Protein AF-A0A520G456-F1 (afdb_monomer)

Mean predicted aligned error: 16.12 Å

Solvent-accessible surface area (backbone atoms only — not comparable to full-atom values): 8314 Å² total; per-residue (Å²): 134,86,80,77,78,79,82,76,90,72,64,81,44,65,63,43,65,49,84,89,69,51,74,66,25,66,69,42,62,85,60,95,76,86,82,72,68,91,80,69,72,67,49,54,60,55,40,39,72,79,58,34,70,89,55,86,68,42,53,72,89,83,52,80,92,84,85,84,86,70,86,77,78,78,80,75,77,79,77,76,71,78,68,94,80,84,83,86,79,97,68,86,87,77,82,84,80,75,82,82,73,80,78,69,80,79,84,76,84,86,76,135

Structure (mmCIF, N/CA/C/O backbone):
data_AF-A0A520G456-F1
#
_entry.id   AF-A0A520G456-F1
#
loop_
_atom_site.group_PDB
_atom_site.id
_atom_site.type_symbol
_atom_site.label_atom_id
_atom_site.label_alt_id
_atom_site.label_comp_id
_atom_site.label_asym_id
_atom_site.label_entity_id
_atom_site.label_seq_id
_atom_site.pdbx_PDB_ins_code
_atom_site.Cartn_x
_atom_site.Cartn_y
_atom_site.Cartn_z
_atom_site.occupancy
_atom_site.B_iso_or_equiv
_atom_site.auth_seq_id
_atom_site.auth_comp_id
_atom_site.auth_asym_id
_atom_site.auth_atom_id
_atom_site.pdbx_PDB_model_num
ATOM 1 N N . MET A 1 1 ? 32.366 30.756 22.149 1.00 41.12 1 MET A N 1
ATOM 2 C CA . MET A 1 1 ? 31.564 29.523 22.291 1.00 41.12 1 MET A CA 1
ATOM 3 C C . MET A 1 1 ? 30.916 29.224 20.949 1.00 41.12 1 MET A C 1
ATOM 5 O O . MET A 1 1 ? 29.881 29.793 20.636 1.00 41.12 1 MET A O 1
ATOM 9 N N . CYS A 1 2 ? 31.571 28.430 20.103 1.00 38.44 2 CYS A N 1
ATOM 10 C CA . CYS A 1 2 ? 31.024 28.064 18.798 1.00 38.44 2 CYS A CA 1
ATOM 11 C C . CYS A 1 2 ? 30.017 26.926 19.000 1.00 38.44 2 CYS A C 1
ATOM 13 O O . CYS A 1 2 ? 30.410 25.783 19.222 1.00 38.44 2 CYS A O 1
ATOM 15 N N . GLY A 1 3 ? 28.725 27.258 18.991 1.00 49.97 3 GLY A N 1
ATOM 16 C CA . GLY A 1 3 ? 27.637 26.285 19.011 1.00 49.97 3 GLY A CA 1
ATOM 17 C C . GLY A 1 3 ? 27.621 25.499 17.704 1.00 49.97 3 GLY A C 1
ATOM 18 O O . GLY A 1 3 ? 27.263 26.033 16.657 1.00 49.97 3 GLY A O 1
ATOM 19 N N . GLY A 1 4 ? 28.054 24.240 17.754 1.00 48.59 4 GLY A N 1
ATOM 20 C CA . GLY A 1 4 ? 28.022 23.335 16.612 1.00 48.59 4 GLY A CA 1
ATOM 21 C C . GLY A 1 4 ? 26.582 23.048 16.197 1.00 48.59 4 GLY A C 1
ATOM 22 O O . GLY A 1 4 ? 25.837 22.396 16.928 1.00 48.59 4 GLY A O 1
ATOM 23 N N . ALA A 1 5 ? 26.184 23.518 15.016 1.00 60.81 5 ALA A N 1
ATOM 24 C CA . ALA A 1 5 ? 24.920 23.131 14.410 1.00 60.81 5 ALA A CA 1
ATOM 25 C C . ALA A 1 5 ? 24.943 21.619 14.139 1.00 60.81 5 ALA A C 1
ATOM 27 O O . ALA A 1 5 ? 25.702 21.127 13.301 1.00 60.81 5 ALA A O 1
ATOM 28 N N . ARG A 1 6 ? 24.119 20.862 14.869 1.00 62.25 6 ARG A N 1
ATOM 29 C CA . ARG A 1 6 ? 23.933 19.427 14.638 1.00 62.25 6 ARG A CA 1
ATOM 30 C C . ARG A 1 6 ? 23.302 19.240 13.257 1.00 62.25 6 ARG A C 1
ATOM 32 O O . ARG A 1 6 ? 22.105 19.462 13.092 1.00 62.25 6 ARG A O 1
ATOM 39 N N . VAL A 1 7 ? 24.093 18.829 12.267 1.00 69.62 7 VAL A N 1
ATOM 40 C CA . VAL A 1 7 ? 23.592 18.476 10.931 1.00 69.62 7 VAL A CA 1
ATOM 41 C C . VAL A 1 7 ? 22.765 17.195 11.053 1.00 69.62 7 VAL A C 1
ATOM 43 O O . VAL A 1 7 ? 23.301 16.089 11.089 1.00 69.62 7 VAL A O 1
ATOM 46 N N . ILE A 1 8 ? 21.445 17.340 11.166 1.00 70.75 8 ILE A N 1
ATOM 47 C CA . ILE A 1 8 ? 20.513 16.210 11.214 1.00 70.75 8 ILE A CA 1
ATOM 48 C C . ILE A 1 8 ? 20.325 15.692 9.785 1.00 70.75 8 ILE A C 1
ATOM 50 O O . ILE A 1 8 ? 19.716 16.367 8.960 1.00 70.75 8 ILE A O 1
ATOM 54 N N . ARG A 1 9 ? 20.854 14.498 9.491 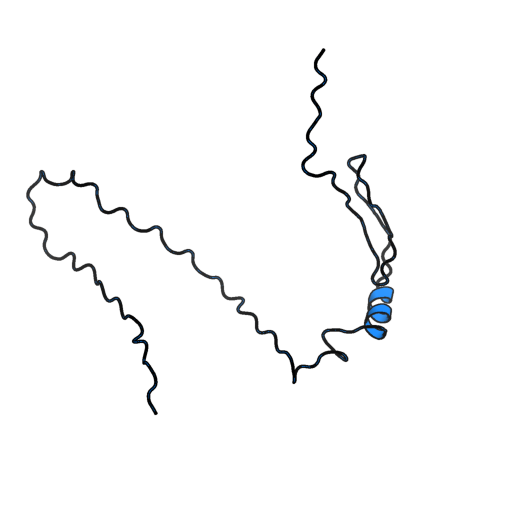1.00 70.88 9 ARG A N 1
ATOM 55 C CA . ARG A 1 9 ? 20.761 13.869 8.160 1.00 70.88 9 ARG A CA 1
ATOM 56 C C . ARG A 1 9 ? 19.372 13.270 7.884 1.00 70.88 9 ARG A C 1
ATOM 58 O O . ARG A 1 9 ? 18.940 13.239 6.738 1.00 70.88 9 ARG A O 1
ATOM 65 N N . SER A 1 10 ? 18.660 12.822 8.920 1.00 82.81 10 SER A N 1
ATOM 66 C CA . SER A 1 10 ? 17.298 12.274 8.822 1.00 82.81 10 SER A CA 1
ATOM 67 C C . SER A 1 10 ? 16.550 12.520 10.135 1.00 82.81 10 SER A C 1
ATOM 69 O O . SER A 1 10 ? 17.062 12.178 11.197 1.00 82.81 10 SER A O 1
ATOM 71 N N . ARG A 1 11 ? 15.365 13.144 10.074 1.00 83.81 11 ARG A N 1
ATOM 72 C CA . ARG A 1 11 ? 14.559 13.521 11.257 1.00 83.81 11 ARG A CA 1
ATOM 73 C C . ARG A 1 11 ? 13.573 12.436 11.720 1.00 83.81 11 ARG A C 1
ATOM 75 O O . ARG A 1 11 ? 12.857 12.657 12.686 1.00 83.81 11 ARG A O 1
ATOM 82 N N . GLY A 1 12 ? 13.516 11.289 11.044 1.00 89.31 12 GLY A N 1
ATOM 83 C CA . GLY A 1 12 ? 12.456 10.302 11.268 1.00 89.31 12 GLY A CA 1
ATOM 84 C C . GLY A 1 12 ? 11.151 10.729 10.591 1.00 89.31 12 GLY A C 1
ATOM 85 O O . GLY A 1 12 ? 11.199 11.223 9.465 1.00 89.31 12 GLY A O 1
ATOM 86 N N . GLY A 1 13 ? 10.013 10.541 11.267 1.00 90.44 13 GLY A N 1
ATOM 87 C CA . GLY A 1 13 ? 8.680 10.823 10.715 1.00 90.44 13 GLY A CA 1
ATOM 88 C C . GLY A 1 13 ? 7.803 9.594 10.487 1.00 90.44 13 GLY A C 1
ATOM 89 O O . GLY A 1 13 ? 6.990 9.596 9.567 1.00 90.44 13 GLY A O 1
ATOM 90 N N . SER A 1 14 ? 7.966 8.534 11.284 1.00 92.19 14 SER A N 1
ATOM 91 C CA . SER A 1 14 ? 7.117 7.343 11.178 1.00 92.19 14 SER A CA 1
ATOM 92 C C . SER A 1 14 ? 5.643 7.706 11.391 1.00 92.19 14 SER A C 1
ATOM 94 O O . SER A 1 14 ? 5.306 8.427 12.336 1.00 92.19 14 SER A O 1
ATOM 96 N N . CYS A 1 15 ? 4.776 7.195 10.520 1.00 94.62 15 CYS A N 1
ATOM 97 C CA . CYS A 1 15 ? 3.330 7.364 10.593 1.00 94.62 15 CYS A CA 1
ATOM 98 C C . CYS A 1 15 ? 2.601 6.106 10.102 1.00 94.62 15 CYS A C 1
ATOM 100 O O . CYS A 1 15 ? 3.190 5.247 9.445 1.00 94.62 15 CYS A O 1
ATOM 102 N N . ILE A 1 16 ? 1.324 6.002 10.456 1.00 95.88 16 ILE A N 1
ATOM 103 C CA . ILE A 1 16 ? 0.384 4.975 10.015 1.00 95.88 16 ILE A CA 1
ATOM 104 C C . ILE A 1 16 ? -0.743 5.710 9.298 1.00 95.88 16 ILE A C 1
ATOM 106 O O . ILE A 1 16 ? -1.324 6.636 9.864 1.00 95.88 16 ILE A O 1
ATOM 110 N N . ILE A 1 17 ? -1.024 5.303 8.064 1.00 96.00 17 ILE A N 1
ATOM 111 C CA . ILE A 1 17 ? -2.027 5.916 7.194 1.00 96.00 17 ILE A CA 1
ATOM 112 C C . ILE A 1 17 ? -2.999 4.822 6.762 1.00 96.00 17 ILE A C 1
ATOM 114 O O . ILE A 1 17 ? -2.582 3.687 6.504 1.00 96.00 17 ILE A O 1
ATOM 118 N N . ASP A 1 18 ? -4.283 5.147 6.725 1.00 94.88 18 ASP A N 1
ATOM 119 C CA . ASP A 1 18 ? -5.322 4.234 6.276 1.00 94.88 18 ASP A CA 1
ATOM 120 C C . ASP A 1 18 ? -5.387 4.133 4.728 1.00 94.88 18 ASP A C 1
ATOM 122 O O . ASP A 1 18 ? -4.717 4.883 4.012 1.00 94.88 18 ASP A O 1
ATOM 126 N N . PRO A 1 19 ? -6.178 3.201 4.166 1.00 94.88 19 PRO A N 1
ATOM 127 C CA . PRO A 1 19 ? -6.332 3.065 2.714 1.00 94.88 19 PRO A CA 1
ATOM 128 C C . PRO A 1 19 ? -6.995 4.258 2.004 1.00 94.88 19 PRO A C 1
ATOM 130 O O . PRO A 1 19 ? -6.942 4.324 0.776 1.00 94.88 19 PRO A O 1
ATOM 133 N N . PHE A 1 20 ? -7.643 5.162 2.741 1.00 94.00 20 PHE A N 1
ATOM 134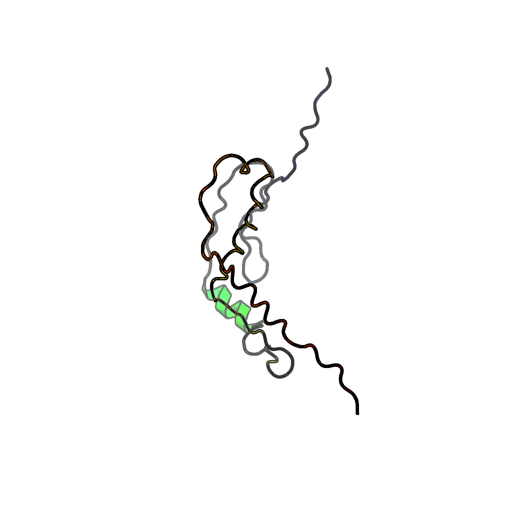 C CA . PHE A 1 20 ? -8.277 6.372 2.217 1.00 94.00 20 PHE A CA 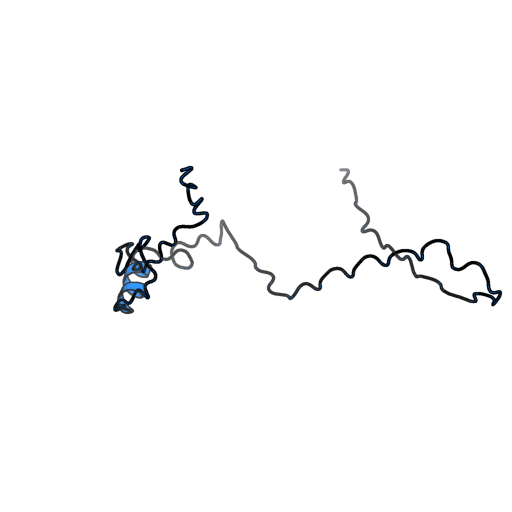1
ATOM 135 C C . PHE A 1 20 ? -7.355 7.601 2.289 1.00 94.00 20 PHE A C 1
ATOM 137 O O . PHE A 1 20 ? -7.657 8.623 1.678 1.00 94.00 20 PHE A O 1
ATOM 144 N N . GLY A 1 21 ? -6.204 7.485 2.958 1.00 92.44 21 GLY A N 1
ATOM 145 C CA . GLY A 1 21 ? -5.209 8.544 3.106 1.00 92.44 21 GLY A CA 1
ATOM 146 C C . GLY A 1 21 ? -5.249 9.273 4.453 1.00 92.44 21 GLY A C 1
ATOM 147 O O . GLY A 1 21 ? -4.474 10.210 4.642 1.00 92.44 21 GLY A O 1
ATOM 148 N N . GLU A 1 22 ? -6.091 8.850 5.395 1.00 94.19 22 GLU A N 1
ATOM 149 C CA . GLU A 1 22 ? -6.188 9.445 6.729 1.00 94.19 22 GLU A CA 1
ATOM 150 C C . GLU A 1 22 ? -5.038 8.993 7.633 1.00 94.19 22 GLU A C 1
ATOM 152 O O . GLU A 1 22 ? -4.647 7.823 7.660 1.00 94.19 22 GLU A O 1
ATOM 157 N N . ILE A 1 23 ? -4.488 9.923 8.417 1.00 94.81 23 ILE A N 1
ATOM 158 C CA . ILE A 1 23 ? -3.358 9.650 9.312 1.00 94.81 23 ILE A CA 1
ATOM 159 C C . ILE A 1 23 ? -3.887 9.116 10.647 1.00 94.81 23 ILE A C 1
ATOM 161 O O . ILE A 1 23 ? -4.423 9.865 11.460 1.00 94.81 23 ILE A O 1
ATOM 165 N N . LEU A 1 24 ? -3.678 7.825 10.903 1.00 93.75 24 LEU A N 1
ATOM 166 C CA . LEU A 1 24 ? -4.097 7.157 12.139 1.00 93.75 24 LEU A CA 1
ATOM 167 C C . LEU A 1 24 ? -3.103 7.367 13.292 1.00 93.75 24 LEU A C 1
ATOM 169 O O . LEU A 1 24 ? -3.490 7.399 14.457 1.00 93.75 24 LEU A O 1
ATOM 173 N N . ALA A 1 25 ? -1.810 7.494 12.982 1.00 92.06 25 ALA A N 1
ATOM 174 C CA . ALA A 1 25 ? -0.769 7.811 13.959 1.00 92.06 25 ALA A CA 1
ATOM 175 C C . ALA A 1 25 ? 0.426 8.505 13.287 1.00 92.06 25 ALA A C 1
ATOM 177 O O . ALA A 1 25 ? 0.838 8.106 12.203 1.00 92.06 25 ALA A O 1
ATOM 178 N N . GLY A 1 26 ? 1.049 9.485 13.948 1.00 86.62 26 GLY A N 1
ATOM 179 C CA . GLY A 1 26 ? 2.209 10.232 13.423 1.00 86.62 26 GLY A CA 1
ATOM 180 C C . GLY A 1 26 ? 1.820 11.515 12.666 1.00 86.62 26 GLY A C 1
ATOM 181 O O . GLY A 1 26 ? 0.667 11.925 12.762 1.00 86.62 26 GLY A O 1
ATOM 182 N N . PRO A 1 27 ? 2.748 12.180 11.941 1.00 86.94 27 PRO A N 1
ATOM 183 C CA . PRO A 1 27 ? 4.192 11.932 11.837 1.00 86.94 27 PRO A CA 1
ATOM 184 C C . PRO A 1 27 ? 4.976 12.523 13.022 1.00 86.94 27 PRO A C 1
ATOM 186 O O . PRO A 1 27 ? 4.871 13.707 13.330 1.00 86.94 27 PRO A O 1
ATOM 189 N N . ASN A 1 28 ? 5.798 11.707 13.687 1.00 86.75 28 ASN A N 1
ATOM 190 C CA . ASN A 1 28 ? 6.619 12.166 14.813 1.00 86.75 28 ASN A CA 1
ATOM 191 C C . ASN A 1 28 ? 8.078 12.403 14.389 1.00 86.75 28 ASN A C 1
ATOM 193 O O . ASN A 1 28 ? 8.768 11.475 13.963 1.00 86.75 28 ASN A O 1
ATOM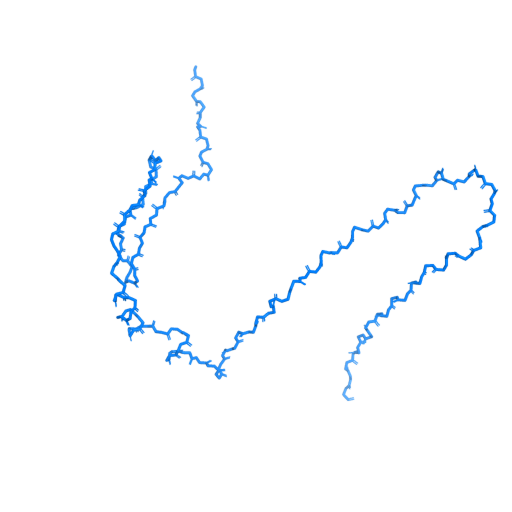 197 N N . PHE A 1 29 ? 8.538 13.646 14.540 1.00 88.25 29 PHE A N 1
ATOM 198 C CA . PHE A 1 29 ? 9.907 14.085 14.239 1.00 88.25 29 PHE A CA 1
ATOM 199 C C . PHE A 1 29 ? 10.704 14.506 15.479 1.00 88.25 29 PHE A C 1
ATOM 201 O O . PHE A 1 29 ? 11.893 14.809 15.376 1.00 88.25 29 PHE A O 1
ATOM 208 N N . GLU A 1 30 ? 10.048 14.598 16.635 1.00 83.38 30 GLU A N 1
ATOM 209 C CA . GLU A 1 30 ? 10.614 15.234 17.827 1.00 83.38 30 GLU A CA 1
ATOM 210 C C . GLU A 1 30 ? 11.253 14.227 18.773 1.00 83.38 30 GLU A C 1
ATOM 212 O O . GLU A 1 30 ? 12.271 14.521 19.401 1.00 83.38 30 GLU A O 1
ATOM 217 N N . ARG A 1 31 ? 10.670 13.030 18.871 1.00 83.44 31 ARG A N 1
ATOM 218 C CA . ARG A 1 31 ? 11.114 12.005 19.813 1.00 83.44 31 ARG A CA 1
ATOM 219 C C . ARG A 1 31 ? 11.011 10.605 19.234 1.00 83.44 31 ARG A C 1
ATOM 221 O O . ARG A 1 31 ? 10.180 10.326 18.372 1.00 83.44 31 ARG A O 1
ATOM 228 N N . GLU A 1 32 ? 11.815 9.709 19.789 1.00 88.38 32 GLU A N 1
ATOM 229 C CA . GLU A 1 32 ? 11.635 8.275 19.603 1.00 88.38 32 GLU A CA 1
ATOM 230 C C . GLU A 1 32 ? 10.265 7.862 20.158 1.00 88.38 32 GLU A C 1
ATOM 232 O O . GLU A 1 32 ? 9.871 8.246 21.262 1.00 88.38 32 GLU A O 1
ATOM 237 N N . THR A 1 33 ? 9.468 7.167 19.354 1.00 88.12 33 THR A N 1
ATOM 238 C CA . THR A 1 33 ? 8.122 6.723 19.727 1.00 88.12 33 THR A CA 1
ATOM 239 C C . THR A 1 33 ? 7.741 5.524 18.878 1.00 88.12 33 THR A C 1
ATOM 241 O O . THR A 1 33 ? 8.051 5.480 17.689 1.00 88.12 33 THR A O 1
ATOM 244 N N . THR A 1 34 ? 7.012 4.594 19.487 1.00 91.94 34 THR A N 1
ATOM 245 C CA . THR A 1 34 ? 6.349 3.489 18.796 1.00 91.94 34 THR A CA 1
ATOM 246 C C . THR A 1 34 ? 4.904 3.902 18.506 1.00 91.94 34 THR A C 1
ATOM 248 O O . THR A 1 34 ? 4.089 3.890 19.430 1.00 91.94 34 THR A O 1
ATOM 251 N N . PRO A 1 35 ? 4.563 4.333 17.276 1.00 90.94 35 PRO A N 1
ATOM 252 C CA . PRO A 1 35 ? 3.182 4.644 16.932 1.00 90.94 35 PRO A CA 1
ATOM 253 C C . PRO A 1 35 ? 2.343 3.361 16.938 1.00 90.94 35 PRO A C 1
ATOM 255 O O . PRO A 1 35 ? 2.754 2.339 16.390 1.00 90.94 35 PRO A O 1
ATOM 258 N N . ALA A 1 36 ? 1.164 3.432 17.547 1.00 94.06 36 ALA A N 1
ATOM 259 C CA . ALA A 1 36 ? 0.173 2.366 17.554 1.00 94.06 36 ALA A CA 1
ATOM 260 C C . ALA A 1 36 ? -1.177 2.948 17.128 1.00 94.06 36 ALA A C 1
ATOM 262 O O . ALA A 1 36 ? -1.519 4.061 17.524 1.00 94.06 36 ALA A O 1
ATOM 263 N N . ALA A 1 37 ? -1.920 2.199 16.319 1.00 95.19 37 ALA A N 1
ATOM 264 C CA . ALA A 1 37 ? -3.256 2.551 15.859 1.00 95.19 37 ALA A CA 1
ATOM 265 C C . ALA A 1 37 ? -4.100 1.281 15.718 1.00 95.19 37 ALA A C 1
ATOM 267 O O . ALA A 1 37 ? -3.568 0.206 15.427 1.00 95.19 37 ALA A O 1
ATOM 268 N N . GLU A 1 38 ? -5.409 1.409 15.913 1.00 95.19 38 GLU A N 1
ATOM 269 C CA . GLU A 1 38 ? -6.363 0.356 15.579 1.00 95.19 38 GLU A CA 1
ATOM 270 C C . GLU A 1 38 ? -6.627 0.363 14.070 1.00 95.19 38 GLU A C 1
ATOM 272 O O . GLU A 1 38 ? -6.725 1.422 13.450 1.00 95.19 38 GLU A O 1
ATOM 277 N N . ILE A 1 39 ? -6.701 -0.824 13.467 1.00 95.38 39 ILE A N 1
ATOM 278 C CA . ILE A 1 39 ? -6.819 -0.974 12.016 1.00 95.38 39 ILE A CA 1
ATOM 279 C C . ILE A 1 39 ? -8.116 -1.706 11.692 1.00 95.38 39 ILE A C 1
ATOM 281 O O . ILE A 1 39 ? -8.252 -2.900 11.972 1.00 95.38 39 ILE A O 1
ATOM 285 N N . ASP A 1 40 ? -9.030 -1.013 11.013 1.00 94.56 40 ASP A N 1
ATOM 286 C CA . ASP A 1 40 ? -10.204 -1.641 10.415 1.00 94.56 40 ASP A CA 1
ATOM 287 C C . ASP A 1 40 ? -9.826 -2.348 9.105 1.00 94.56 40 ASP A C 1
ATOM 289 O O . ASP A 1 40 ? -9.561 -1.734 8.070 1.00 94.56 40 ASP A O 1
ATOM 293 N N . ARG A 1 41 ? -9.842 -3.682 9.127 1.00 94.94 41 ARG A N 1
ATOM 294 C CA . ARG A 1 41 ? -9.521 -4.507 7.953 1.00 94.94 41 ARG A CA 1
ATOM 295 C C . ARG A 1 41 ? -10.601 -4.444 6.872 1.00 94.94 41 ARG A C 1
ATOM 297 O O . ARG A 1 41 ? -10.295 -4.711 5.711 1.00 94.94 41 ARG A O 1
ATOM 304 N N . GLN A 1 42 ? -11.839 -4.083 7.216 1.00 95.69 42 GLN A N 1
ATOM 305 C CA . GLN A 1 42 ? -12.923 -3.932 6.242 1.00 95.69 42 GLN A CA 1
ATOM 306 C C . GLN A 1 42 ? -12.712 -2.705 5.347 1.00 95.69 42 GLN A C 1
ATOM 308 O O . GLN A 1 42 ? -13.180 -2.687 4.206 1.00 95.69 42 GLN A O 1
ATOM 313 N N . ALA A 1 43 ? -11.933 -1.718 5.807 1.00 94.25 43 ALA A N 1
ATOM 314 C CA . ALA A 1 43 ? -11.544 -0.562 5.003 1.00 94.25 43 ALA A CA 1
ATOM 315 C C . ALA A 1 43 ? -10.797 -0.954 3.719 1.00 94.25 43 ALA A C 1
ATOM 317 O O . ALA A 1 43 ? -10.963 -0.291 2.701 1.00 94.25 43 ALA A O 1
ATOM 318 N N . ILE A 1 44 ? -10.053 -2.067 3.721 1.00 94.31 44 ILE A N 1
ATOM 319 C CA . ILE A 1 44 ? -9.316 -2.551 2.543 1.00 94.31 44 ILE A CA 1
ATOM 320 C C . ILE A 1 44 ? -10.277 -2.929 1.411 1.00 94.31 44 ILE A C 1
ATOM 322 O O . ILE A 1 44 ? -10.045 -2.572 0.258 1.00 94.31 44 ILE A O 1
ATOM 326 N N . ALA A 1 45 ? -11.356 -3.649 1.731 1.00 94.56 45 ALA A N 1
ATOM 327 C CA . ALA A 1 45 ? -12.339 -4.061 0.733 1.00 94.56 45 ALA A CA 1
ATOM 328 C C . ALA A 1 45 ? -13.091 -2.851 0.159 1.00 94.56 45 ALA A C 1
ATOM 330 O O . ALA A 1 45 ? -13.292 -2.783 -1.049 1.00 94.56 45 ALA A O 1
ATOM 331 N N . ARG A 1 46 ? -13.441 -1.879 1.014 1.00 94.81 46 ARG A N 1
ATOM 332 C CA . ARG A 1 46 ? -14.086 -0.625 0.593 1.00 94.81 46 ARG A CA 1
ATOM 333 C C . ARG A 1 46 ? -13.170 0.211 -0.309 1.00 94.81 46 ARG A C 1
ATOM 335 O O . ARG A 1 46 ? -13.573 0.573 -1.400 1.00 94.81 46 ARG A O 1
ATOM 342 N N . SER A 1 47 ? -11.914 0.412 0.085 1.00 94.75 47 SER A N 1
ATOM 343 C CA . SER A 1 47 ? -10.929 1.153 -0.719 1.00 94.75 47 SER A CA 1
ATOM 344 C C . SER A 1 47 ? -10.657 0.484 -2.073 1.00 94.75 47 SER A C 1
ATOM 346 O O . SER A 1 47 ? -10.587 1.155 -3.098 1.00 94.75 47 SER A O 1
ATOM 348 N N . LYS A 1 48 ? -10.594 -0.854 -2.120 1.00 94.50 48 LYS A N 1
ATOM 349 C CA . LYS A 1 48 ? -10.487 -1.594 -3.388 1.00 94.50 48 LYS A CA 1
ATOM 350 C C . LYS A 1 48 ? -11.730 -1.479 -4.266 1.00 94.50 48 LYS A C 1
ATOM 352 O O . LYS A 1 48 ? -11.597 -1.543 -5.482 1.00 94.50 48 LYS A O 1
ATOM 357 N N . PHE A 1 49 ? -12.916 -1.343 -3.675 1.00 92.94 49 PHE A N 1
ATOM 358 C CA . PHE A 1 49 ? -14.133 -1.094 -4.444 1.00 92.94 49 PHE A CA 1
ATOM 359 C C . PHE A 1 49 ? -14.052 0.250 -5.179 1.00 92.94 49 PHE A C 1
ATOM 361 O O . PHE A 1 49 ? -14.436 0.320 -6.343 1.00 92.94 49 PHE A O 1
ATOM 368 N N . ASP A 1 50 ? -13.475 1.270 -4.538 1.00 91.69 50 ASP A N 1
ATOM 369 C CA . ASP A 1 50 ? -13.251 2.575 -5.163 1.00 91.69 50 ASP A CA 1
ATOM 370 C C . ASP A 1 50 ? -12.116 2.530 -6.203 1.00 91.69 50 ASP A C 1
ATOM 372 O O . ASP A 1 50 ? -12.239 3.113 -7.281 1.00 91.69 50 ASP A O 1
ATOM 376 N N . PHE A 1 51 ? -11.008 1.831 -5.909 1.00 91.81 51 PHE A N 1
ATOM 377 C CA . PHE A 1 51 ? -9.859 1.754 -6.815 1.00 91.81 51 PHE A CA 1
ATOM 378 C C . PHE A 1 51 ? -9.056 0.443 -6.710 1.00 91.81 51 PHE A C 1
ATOM 380 O O . PHE A 1 51 ? -8.242 0.248 -5.805 1.00 91.81 51 PHE A O 1
ATOM 387 N N . ASP A 1 52 ? -9.208 -0.440 -7.707 1.00 93.12 52 ASP A N 1
ATOM 388 C CA . ASP A 1 52 ? -8.460 -1.705 -7.807 1.00 93.12 52 ASP A CA 1
ATOM 389 C C . ASP A 1 52 ? -7.527 -1.752 -9.030 1.00 93.12 52 ASP A C 1
ATOM 391 O O . ASP A 1 52 ? -7.890 -2.226 -10.111 1.00 93.12 52 ASP A O 1
ATOM 395 N N . VAL A 1 53 ? -6.292 -1.275 -8.839 1.00 92.69 53 VAL A N 1
ATOM 396 C CA . VAL A 1 53 ? -5.268 -1.118 -9.896 1.00 92.69 53 VAL A CA 1
ATOM 397 C C . VAL A 1 53 ? -4.860 -2.413 -10.592 1.00 92.69 53 VAL A C 1
ATOM 399 O O . VAL A 1 53 ? -4.535 -2.407 -11.776 1.00 92.69 53 VAL A O 1
ATOM 402 N N . THR A 1 54 ? -4.835 -3.526 -9.862 1.00 91.31 54 THR A N 1
ATOM 403 C CA . THR A 1 54 ? -4.375 -4.823 -10.380 1.00 91.31 54 THR A CA 1
ATOM 404 C C . THR A 1 54 ? -5.513 -5.700 -10.896 1.00 91.31 54 THR A C 1
ATOM 406 O O . THR A 1 54 ? -5.239 -6.759 -11.452 1.00 91.31 54 THR A O 1
ATOM 409 N N . GLY A 1 55 ? -6.768 -5.290 -10.692 1.00 90.75 55 GLY A N 1
ATOM 410 C CA . GLY A 1 55 ? -7.964 -6.035 -11.084 1.00 90.75 55 GLY A CA 1
ATOM 411 C C . GLY A 1 55 ? -8.790 -5.274 -12.112 1.00 90.75 55 GLY A C 1
ATOM 412 O O . GLY A 1 55 ? -8.402 -5.217 -13.274 1.00 90.75 55 GLY A O 1
ATOM 413 N N . HIS A 1 56 ? -9.933 -4.707 -11.708 1.00 92.00 56 HIS A N 1
ATOM 414 C CA . HIS A 1 56 ? -10.896 -4.110 -12.650 1.00 92.00 56 HIS A CA 1
ATOM 415 C C . HIS A 1 56 ? -10.308 -2.971 -13.500 1.00 92.00 56 HIS A C 1
ATOM 417 O O . HIS A 1 56 ? -10.627 -2.863 -14.682 1.00 92.00 56 HIS A O 1
ATOM 423 N N . TYR A 1 57 ? -9.418 -2.158 -12.927 1.00 92.88 57 TYR A N 1
ATOM 424 C CA . TYR A 1 57 ? -8.760 -1.068 -13.653 1.00 92.88 57 TYR A CA 1
ATOM 425 C C . TYR A 1 57 ? -7.492 -1.510 -14.396 1.00 92.88 57 TYR A C 1
ATOM 427 O O . TYR A 1 57 ? -6.849 -0.691 -15.058 1.00 92.88 57 TYR A O 1
ATOM 435 N N . ALA A 1 58 ? -7.117 -2.790 -14.323 1.00 94.38 58 ALA A N 1
ATOM 436 C CA . ALA A 1 58 ? -5.977 -3.290 -15.067 1.00 94.38 58 ALA A CA 1
ATOM 437 C C . ALA A 1 58 ? -6.283 -3.284 -16.573 1.00 94.38 58 ALA A C 1
ATOM 439 O O . ALA A 1 58 ? -7.304 -3.795 -17.030 1.00 94.38 58 ALA A O 1
ATOM 440 N N . ARG A 1 59 ? -5.348 -2.743 -17.361 1.00 94.12 59 ARG A N 1
ATOM 441 C CA . ARG A 1 59 ? -5.346 -2.801 -18.831 1.00 94.12 59 ARG A CA 1
ATOM 442 C C . ARG A 1 59 ? -4.252 -3.753 -19.318 1.00 94.12 59 ARG A C 1
ATOM 444 O O . ARG A 1 59 ? -3.207 -3.288 -19.784 1.00 94.12 59 ARG A O 1
ATOM 451 N N . PRO A 1 60 ? -4.448 -5.082 -19.180 1.00 92.94 60 PRO A N 1
ATOM 452 C CA . PRO A 1 60 ? -3.435 -6.077 -19.541 1.00 92.94 60 PRO A CA 1
ATOM 453 C C . PRO A 1 60 ? -3.147 -6.117 -21.047 1.00 92.94 60 PRO A C 1
ATOM 455 O O . PRO A 1 60 ? -2.134 -6.668 -21.469 1.00 92.94 60 PRO A O 1
ATOM 458 N N . ASP A 1 61 ? -4.037 -5.540 -21.852 1.00 93.00 61 ASP A N 1
ATOM 459 C CA . ASP A 1 61 ? -3.873 -5.326 -23.284 1.00 93.00 61 ASP A CA 1
ATOM 460 C C . ASP A 1 61 ? -2.876 -4.200 -23.612 1.00 93.00 61 ASP A C 1
ATOM 462 O O . ASP A 1 61 ? -2.267 -4.224 -24.678 1.00 93.00 61 ASP A O 1
ATOM 466 N N . VAL A 1 62 ? -2.674 -3.243 -22.699 1.00 95.94 62 VAL A N 1
ATOM 467 C CA . VAL A 1 62 ? -1.734 -2.124 -22.878 1.00 95.94 62 VAL A CA 1
ATOM 468 C C . VAL A 1 62 ? -0.418 -2.384 -22.147 1.00 95.94 62 VAL A C 1
ATOM 470 O O . VAL A 1 62 ? 0.656 -2.228 -22.726 1.00 95.94 62 VAL A O 1
ATOM 473 N N . PHE A 1 63 ? -0.483 -2.793 -20.877 1.00 92.81 63 PHE A N 1
ATOM 474 C CA . PHE A 1 63 ? 0.695 -2.989 -20.035 1.00 92.81 63 PHE A CA 1
ATOM 475 C C . PHE A 1 63 ? 0.731 -4.389 -19.434 1.00 92.81 63 PHE A C 1
ATOM 477 O O . PHE A 1 63 ? -0.249 -4.874 -18.872 1.00 92.81 63 PHE A O 1
ATOM 484 N N . ARG A 1 64 ? 1.913 -5.012 -19.471 1.00 93.88 64 ARG A N 1
ATOM 485 C CA . ARG A 1 64 ? 2.188 -6.275 -18.784 1.00 93.88 64 ARG A CA 1
ATOM 486 C C . ARG A 1 64 ? 3.508 -6.187 -18.029 1.00 93.88 64 ARG A C 1
ATOM 488 O O . ARG A 1 64 ? 4.553 -5.957 -18.631 1.00 93.88 64 ARG A O 1
ATOM 495 N N . LEU A 1 65 ? 3.461 -6.431 -16.722 1.00 93.62 65 LEU A N 1
ATOM 496 C CA . LEU A 1 65 ? 4.648 -6.591 -15.887 1.00 93.62 65 LEU A CA 1
ATOM 497 C C . LEU A 1 65 ? 5.014 -8.079 -15.800 1.00 93.62 65 LEU A C 1
ATOM 499 O O . LEU A 1 65 ? 4.174 -8.907 -15.454 1.00 93.62 65 LEU A O 1
ATOM 503 N N . ALA A 1 66 ? 6.264 -8.421 -16.112 1.00 95.25 66 ALA A N 1
ATOM 504 C CA . ALA A 1 66 ? 6.823 -9.756 -15.908 1.00 95.25 66 ALA A CA 1
ATOM 505 C C . ALA A 1 66 ? 8.034 -9.658 -14.974 1.00 95.25 66 ALA A C 1
ATOM 507 O O . ALA A 1 66 ? 8.903 -8.812 -15.181 1.00 95.25 66 ALA A O 1
ATOM 508 N N . VAL A 1 67 ? 8.085 -10.517 -13.955 1.00 96.00 67 VAL A N 1
ATOM 509 C CA . VAL A 1 67 ? 9.123 -10.499 -12.914 1.00 96.00 67 VAL A CA 1
ATOM 510 C C . VAL A 1 67 ? 9.953 -11.783 -12.996 1.00 96.00 67 VAL A C 1
ATOM 512 O O . VAL A 1 67 ? 9.399 -12.878 -13.068 1.00 96.00 67 VAL A O 1
ATOM 515 N N . ASP A 1 68 ? 11.284 -11.656 -12.999 1.00 96.25 68 ASP A N 1
ATOM 516 C CA . ASP A 1 68 ? 12.217 -12.783 -12.861 1.00 96.25 68 ASP A CA 1
ATOM 517 C C . ASP A 1 68 ? 12.701 -12.872 -11.411 1.00 96.25 68 ASP A C 1
ATOM 519 O O . ASP A 1 68 ? 13.595 -12.138 -10.992 1.00 96.25 68 ASP A O 1
ATOM 523 N N . GLU A 1 69 ? 12.106 -13.785 -10.647 1.00 96.50 69 GLU A N 1
ATOM 524 C CA . GLU A 1 69 ? 12.409 -13.990 -9.224 1.00 96.50 69 GLU A CA 1
ATOM 525 C C . GLU A 1 69 ? 13.617 -14.915 -8.987 1.00 96.50 69 GLU A C 1
ATOM 527 O O . GLU A 1 69 ? 13.957 -15.247 -7.850 1.00 96.50 69 GLU A O 1
ATOM 532 N N . ARG A 1 70 ? 14.302 -15.364 -10.048 1.00 96.81 70 ARG A N 1
ATOM 533 C CA . ARG A 1 70 ? 15.448 -16.269 -9.904 1.00 96.81 70 ARG A CA 1
ATOM 534 C C . ARG A 1 70 ? 16.619 -15.546 -9.243 1.00 96.81 70 ARG A C 1
ATOM 536 O O . ARG A 1 70 ? 17.079 -14.505 -9.718 1.00 96.81 70 ARG A O 1
ATOM 543 N N . ARG A 1 71 ? 17.198 -16.175 -8.215 1.00 93.69 71 ARG A N 1
ATOM 544 C CA . ARG A 1 71 ? 18.437 -15.712 -7.573 1.00 93.69 71 ARG A CA 1
ATOM 545 C C . ARG A 1 71 ? 19.550 -15.560 -8.616 1.00 93.69 71 ARG A C 1
ATOM 547 O O . ARG A 1 71 ? 19.945 -16.532 -9.258 1.00 93.69 71 ARG A O 1
ATOM 554 N N . LYS A 1 72 ? 20.088 -14.348 -8.760 1.00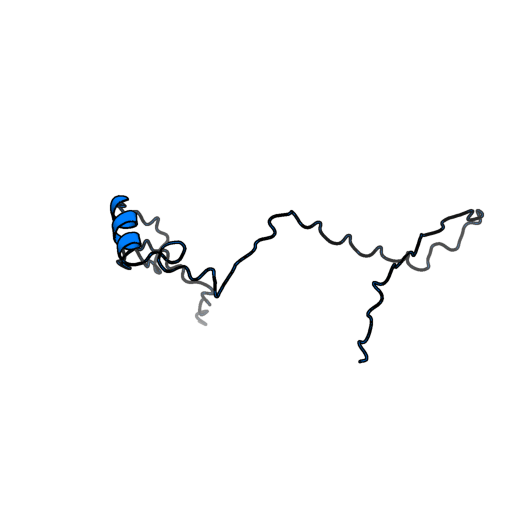 93.00 72 LYS A N 1
ATOM 555 C CA . LYS A 1 72 ? 21.259 -14.083 -9.605 1.00 93.00 72 LYS A CA 1
ATOM 556 C C . LYS A 1 72 ? 22.528 -14.328 -8.793 1.00 93.00 72 LYS A C 1
ATOM 558 O O . LYS A 1 72 ? 22.680 -13.798 -7.694 1.00 93.00 72 LYS A O 1
ATOM 563 N N . SER A 1 73 ? 23.427 -15.159 -9.312 1.00 92.44 73 SER A N 1
ATOM 564 C CA . SER A 1 73 ? 24.725 -15.390 -8.675 1.00 92.44 73 SER A CA 1
ATOM 565 C C . SER A 1 73 ? 25.609 -14.148 -8.825 1.00 92.44 73 SER A C 1
ATOM 567 O O . SER A 1 73 ? 25.657 -13.587 -9.923 1.00 92.44 73 SER A O 1
ATOM 569 N N . PRO A 1 74 ? 26.323 -13.722 -7.766 1.00 90.94 74 PRO A N 1
ATOM 570 C CA . PRO A 1 74 ? 27.332 -12.679 -7.885 1.00 90.94 74 PRO A CA 1
ATOM 571 C C . PRO A 1 74 ? 28.371 -13.055 -8.941 1.00 90.94 74 PRO A C 1
ATOM 573 O O . PRO A 1 74 ? 28.748 -14.224 -9.061 1.00 90.94 74 PRO A O 1
ATOM 576 N N . VAL A 1 75 ? 28.849 -12.063 -9.690 1.00 89.88 75 VAL A N 1
ATOM 577 C CA . VAL A 1 75 ? 29.991 -12.268 -10.582 1.00 89.88 75 VAL A CA 1
ATOM 578 C C . VAL A 1 75 ? 31.197 -12.614 -9.702 1.00 89.88 75 VAL A C 1
ATOM 580 O O . VAL A 1 75 ? 31.451 -11.889 -8.735 1.00 89.88 75 VAL A O 1
ATOM 583 N N . PRO A 1 76 ? 31.924 -13.712 -9.975 1.00 84.56 76 PRO A N 1
ATOM 584 C CA . PRO A 1 76 ? 33.121 -14.022 -9.211 1.00 84.56 76 PRO A CA 1
ATOM 585 C C . PRO A 1 76 ? 34.125 -12.871 -9.362 1.00 84.56 76 PRO A C 1
ATOM 587 O O . PRO A 1 76 ? 34.206 -12.276 -10.443 1.00 84.56 76 PRO A O 1
ATOM 590 N N . PRO A 1 77 ? 34.890 -12.538 -8.307 1.00 81.75 77 PRO A N 1
ATOM 591 C CA . PRO A 1 77 ? 35.930 -11.531 -8.425 1.00 81.75 77 PRO A CA 1
ATOM 592 C C . PRO A 1 77 ? 36.865 -11.926 -9.567 1.00 81.75 77 PRO A C 1
ATOM 594 O O . PRO A 1 77 ? 37.231 -13.096 -9.708 1.00 81.75 77 PRO A O 1
ATOM 597 N N . CYS A 1 78 ? 37.222 -10.948 -10.400 1.00 74.44 78 CYS A N 1
ATOM 598 C CA . CYS A 1 78 ? 38.214 -11.162 -11.442 1.00 74.44 78 CYS A CA 1
ATOM 599 C C . CYS A 1 78 ? 39.480 -11.717 -10.770 1.00 74.44 78 CYS A C 1
ATOM 601 O O . CYS A 1 78 ? 39.976 -11.074 -9.838 1.00 74.44 78 CYS A O 1
ATOM 603 N N . PRO A 1 79 ? 39.988 -12.900 -11.167 1.00 75.88 79 PRO A N 1
ATOM 604 C CA . PRO A 1 79 ? 41.215 -13.412 -10.587 1.00 75.88 79 PRO A CA 1
ATOM 605 C C . PRO A 1 79 ? 42.318 -12.399 -10.881 1.00 75.88 79 PRO A C 1
ATOM 607 O O . PRO A 1 79 ? 42.609 -12.101 -12.042 1.00 75.88 79 PRO A O 1
ATOM 610 N N . THR A 1 80 ? 42.913 -11.836 -9.828 1.00 62.44 80 THR A N 1
ATOM 611 C CA . THR A 1 80 ? 44.123 -11.034 -9.961 1.00 62.44 80 THR A CA 1
ATOM 612 C C . THR A 1 80 ? 45.152 -11.906 -10.664 1.00 62.44 80 THR A C 1
ATOM 614 O O . THR A 1 80 ? 45.496 -12.991 -10.189 1.00 62.44 80 THR A O 1
ATOM 617 N N . LEU A 1 81 ? 45.610 -11.470 -11.843 1.00 64.31 81 LEU A N 1
ATOM 618 C CA . LEU A 1 81 ? 46.762 -12.099 -12.476 1.00 64.31 81 LEU A CA 1
ATOM 619 C C . LEU A 1 81 ? 47.875 -12.138 -11.425 1.00 64.31 81 LEU A C 1
ATOM 621 O O . LEU A 1 81 ? 48.079 -11.122 -10.748 1.00 64.31 81 LEU A O 1
ATOM 625 N N . PRO A 1 82 ? 48.566 -13.278 -11.245 1.00 56.72 82 PRO A N 1
ATOM 626 C CA . PRO A 1 82 ? 49.659 -13.340 -10.297 1.00 56.72 82 PRO A CA 1
ATOM 627 C C . PRO A 1 82 ? 50.616 -12.203 -10.641 1.00 56.72 82 PRO A C 1
ATOM 629 O O . PRO A 1 82 ? 51.061 -12.075 -11.788 1.00 56.72 82 PRO A O 1
ATOM 632 N N . SER A 1 83 ? 50.886 -11.342 -9.656 1.00 57.69 83 SER A N 1
ATOM 633 C CA . SER A 1 83 ? 51.944 -10.352 -9.783 1.00 57.69 83 SER A CA 1
ATOM 634 C C . SER A 1 83 ? 53.205 -11.082 -10.254 1.00 57.69 83 SER A C 1
ATOM 636 O O . SER A 1 83 ? 53.426 -12.252 -9.932 1.00 57.69 83 SER A O 1
ATOM 638 N N . ARG A 1 84 ? 53.999 -10.419 -11.095 1.00 54.78 84 ARG A N 1
ATOM 639 C CA . ARG A 1 84 ? 55.131 -10.956 -11.876 1.00 54.78 84 ARG A CA 1
ATOM 640 C C . ARG A 1 84 ? 56.303 -11.540 -11.047 1.00 54.78 84 ARG A C 1
ATOM 642 O O . ARG A 1 84 ? 57.436 -11.529 -11.509 1.00 54.78 84 ARG A O 1
ATOM 649 N N . GLN A 1 85 ? 56.070 -12.034 -9.832 1.00 57.62 85 GLN A N 1
ATOM 650 C CA . GLN A 1 85 ? 57.070 -12.503 -8.871 1.00 57.62 85 GLN A CA 1
ATOM 651 C C . GLN A 1 85 ? 57.058 -14.025 -8.627 1.00 57.62 85 GLN A C 1
ATOM 653 O O . GLN A 1 85 ? 57.595 -14.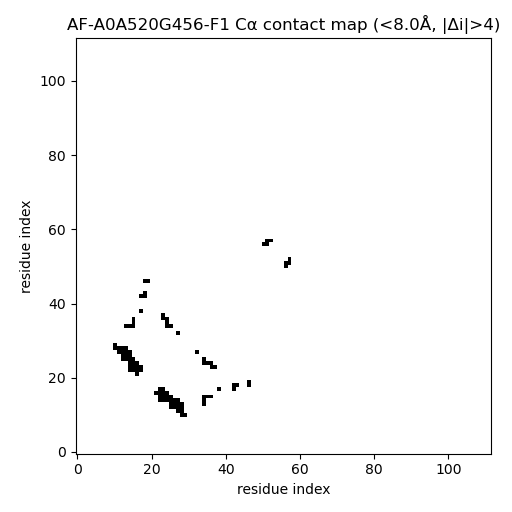495 -7.631 1.00 57.62 85 GLN A O 1
ATOM 658 N N . ALA A 1 86 ? 56.532 -14.828 -9.555 1.00 50.91 86 ALA A N 1
ATOM 659 C CA . ALA A 1 86 ? 56.687 -16.289 -9.540 1.00 50.91 86 ALA A CA 1
ATOM 660 C C . ALA A 1 86 ? 57.522 -16.780 -10.737 1.00 50.91 86 ALA A C 1
ATOM 662 O O . ALA A 1 86 ? 57.079 -17.592 -11.540 1.00 50.91 86 ALA A O 1
ATOM 663 N N . ALA A 1 87 ? 58.749 -16.270 -10.872 1.00 51.91 87 ALA A N 1
ATOM 664 C CA . ALA A 1 87 ? 59.715 -16.716 -11.879 1.00 51.91 87 ALA A CA 1
ATOM 665 C C . ALA A 1 87 ? 61.059 -17.118 -11.246 1.00 51.91 87 ALA A C 1
ATOM 667 O O . ALA A 1 87 ? 62.111 -16.700 -11.711 1.00 51.91 87 ALA A O 1
ATOM 668 N N . LYS A 1 88 ? 61.046 -17.925 -10.173 1.00 46.81 88 LYS A N 1
ATOM 669 C CA . LYS A 1 88 ? 62.237 -18.650 -9.679 1.00 46.81 88 LYS A CA 1
ATOM 670 C C . LYS A 1 88 ? 61.870 -19.990 -9.023 1.00 46.81 88 LYS A C 1
ATOM 672 O O . LYS A 1 88 ? 62.042 -20.166 -7.825 1.00 46.81 88 LYS A O 1
ATOM 677 N N . LYS A 1 89 ? 61.399 -20.963 -9.809 1.00 38.28 89 LYS A N 1
ATOM 678 C CA . LYS A 1 89 ? 61.765 -22.383 -9.620 1.00 38.28 89 LYS A CA 1
ATOM 679 C C . LYS A 1 89 ? 61.295 -23.204 -10.813 1.00 38.28 89 LYS A C 1
ATOM 681 O O . LYS A 1 89 ? 60.103 -23.303 -11.084 1.00 38.28 89 LYS A O 1
ATOM 686 N N . GLY A 1 90 ? 62.254 -23.786 -11.525 1.00 48.34 90 GLY A N 1
ATOM 687 C CA . GLY A 1 90 ? 61.996 -24.691 -12.632 1.00 48.34 90 GLY A CA 1
ATOM 688 C C . GLY A 1 90 ? 61.173 -25.894 -12.180 1.00 48.34 90 GLY A C 1
ATOM 689 O O . GLY A 1 90 ? 61.629 -26.726 -11.398 1.00 48.34 90 GLY A O 1
ATOM 690 N N . ARG A 1 91 ? 59.959 -26.000 -12.710 1.00 44.62 91 ARG A N 1
ATOM 691 C CA . ARG A 1 91 ? 59.281 -27.275 -12.929 1.00 44.62 91 ARG A CA 1
ATOM 692 C C . ARG A 1 91 ? 58.304 -27.078 -14.084 1.00 44.62 91 ARG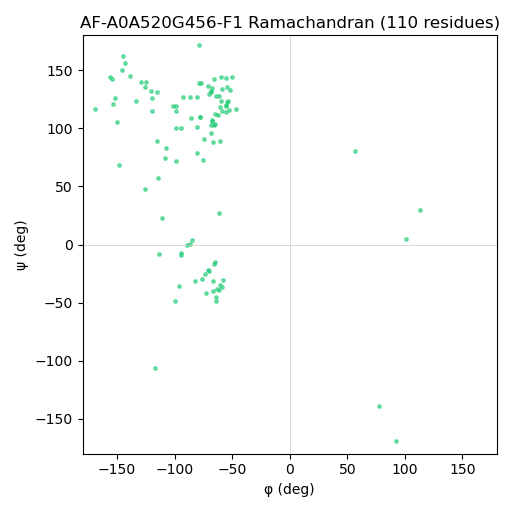 A C 1
ATOM 694 O O . ARG A 1 91 ? 57.476 -26.176 -14.054 1.00 44.62 91 ARG A O 1
ATOM 701 N N . ARG A 1 92 ? 58.494 -27.870 -15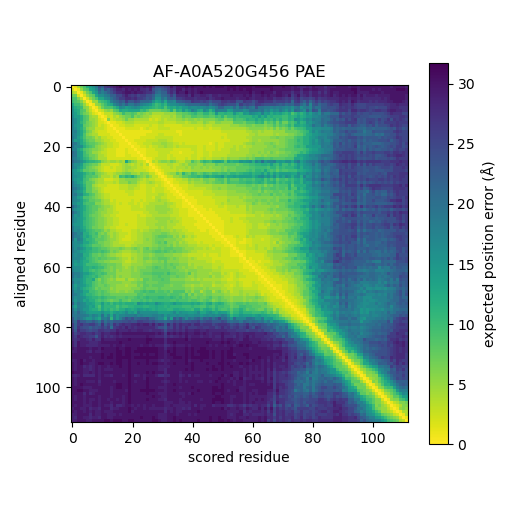.143 1.00 43.00 92 ARG A N 1
ATOM 702 C CA . ARG A 1 92 ? 57.761 -27.809 -16.417 1.00 43.00 92 ARG A CA 1
ATOM 703 C C . ARG A 1 92 ? 56.249 -27.711 -16.186 1.00 43.00 92 ARG A C 1
ATOM 705 O O . ARG A 1 92 ? 55.645 -28.661 -15.695 1.00 43.00 92 ARG A O 1
ATOM 712 N N . ALA A 1 93 ? 55.655 -26.598 -16.610 1.00 45.00 93 ALA A N 1
ATOM 713 C CA . ALA A 1 93 ? 54.215 -26.462 -16.758 1.00 45.00 93 ALA A CA 1
ATOM 714 C C . ALA A 1 93 ? 53.759 -27.360 -17.916 1.00 45.00 93 ALA A C 1
ATOM 716 O O . ALA A 1 93 ? 53.969 -27.041 -19.085 1.00 45.00 93 ALA A O 1
ATOM 717 N N . ARG A 1 94 ? 53.175 -28.516 -17.598 1.00 47.91 94 ARG A N 1
ATOM 718 C CA . ARG A 1 94 ? 52.378 -29.285 -18.555 1.00 47.91 94 ARG A CA 1
ATOM 719 C C . ARG A 1 94 ? 50.909 -28.974 -18.282 1.00 47.91 94 ARG A C 1
ATOM 721 O O . ARG A 1 94 ? 50.412 -29.296 -17.213 1.00 47.91 94 ARG A O 1
ATOM 728 N N . ASN A 1 95 ? 50.271 -28.342 -19.267 1.00 48.72 95 ASN A N 1
ATOM 729 C CA . ASN A 1 95 ? 48.827 -28.162 -19.426 1.00 48.72 95 ASN A CA 1
ATOM 730 C C . ASN A 1 95 ? 48.061 -27.476 -18.279 1.00 48.72 95 ASN A C 1
ATOM 732 O O . ASN A 1 95 ? 47.305 -28.108 -17.551 1.00 48.72 95 ASN A O 1
ATOM 736 N N . CYS A 1 96 ? 48.121 -26.143 -18.248 1.00 36.12 96 CYS A N 1
ATOM 737 C CA . CYS A 1 96 ? 46.964 -25.339 -17.847 1.00 36.12 96 CYS A CA 1
ATOM 738 C C . CYS A 1 96 ? 46.399 -24.670 -19.101 1.00 36.12 96 CYS A C 1
ATOM 740 O O . CYS A 1 96 ? 46.722 -23.526 -19.415 1.00 36.12 96 CYS A O 1
ATOM 742 N N . LEU A 1 97 ? 45.579 -25.407 -19.851 1.00 39.16 97 LEU A N 1
ATOM 743 C CA . LEU A 1 97 ? 44.733 -24.808 -20.873 1.00 39.16 97 LEU A CA 1
ATOM 744 C C . LEU A 1 97 ? 43.588 -24.106 -20.133 1.00 39.16 97 LEU A C 1
ATOM 746 O O . LEU A 1 97 ? 42.575 -24.721 -19.806 1.00 39.16 97 LEU A O 1
ATOM 750 N N . CYS A 1 98 ? 43.762 -22.828 -19.802 1.00 34.00 98 CYS A N 1
ATOM 751 C CA . CYS A 1 98 ? 42.627 -22.018 -19.386 1.00 34.00 98 CYS A CA 1
ATOM 752 C C . CYS A 1 98 ? 41.743 -21.869 -20.628 1.00 34.00 98 CYS A C 1
ATOM 754 O O . CYS A 1 98 ? 42.132 -21.224 -21.603 1.00 34.00 98 CYS A O 1
ATOM 756 N N . VAL A 1 99 ? 40.605 -22.563 -20.643 1.00 41.44 99 VAL A N 1
ATOM 757 C CA . VAL A 1 99 ? 39.644 -22.537 -21.747 1.00 41.44 99 VAL A CA 1
ATOM 758 C C . VAL A 1 99 ? 39.039 -21.136 -21.818 1.00 41.44 99 VAL A C 1
ATOM 760 O O . VAL A 1 99 ? 37.991 -20.854 -21.248 1.00 41.44 99 VAL A O 1
ATOM 763 N N . ALA A 1 100 ? 39.693 -20.243 -22.555 1.00 46.44 100 ALA A N 1
ATOM 764 C CA . ALA A 1 100 ? 39.101 -19.009 -23.038 1.00 46.44 100 ALA A CA 1
ATOM 765 C C . ALA A 1 100 ? 38.169 -19.347 -24.211 1.00 46.44 100 ALA A C 1
ATOM 767 O O . ALA A 1 100 ? 38.481 -19.104 -25.373 1.00 46.44 100 ALA A O 1
ATOM 768 N N . ARG A 1 101 ? 37.009 -19.947 -23.926 1.00 41.91 101 ARG A N 1
ATOM 769 C CA . ARG A 1 101 ? 35.894 -19.983 -24.883 1.00 41.91 101 ARG A CA 1
ATOM 770 C C . ARG A 1 101 ? 34.900 -18.893 -24.522 1.00 41.91 101 ARG A C 1
ATOM 772 O O . ARG A 1 101 ? 33.789 -19.149 -24.074 1.00 41.91 101 ARG A O 1
ATOM 779 N N . ASN A 1 102 ? 35.331 -17.664 -24.787 1.00 40.50 102 ASN A N 1
ATOM 780 C CA . ASN A 1 102 ? 34.446 -16.541 -25.054 1.00 40.50 102 ASN A CA 1
ATOM 781 C C . ASN A 1 102 ? 33.625 -16.892 -26.307 1.00 40.50 102 ASN A C 1
ATOM 783 O O . ASN A 1 102 ? 34.039 -16.623 -27.435 1.00 40.50 102 ASN A O 1
ATOM 787 N N . ARG A 1 103 ? 32.466 -17.538 -26.139 1.00 37.19 103 ARG A N 1
ATOM 788 C CA . ARG A 1 103 ? 31.457 -17.583 -27.201 1.00 37.19 103 ARG A CA 1
ATOM 789 C C . ARG A 1 103 ? 30.706 -16.258 -27.143 1.00 37.19 103 ARG A C 1
ATOM 791 O O . ARG A 1 103 ? 29.633 -16.150 -26.562 1.00 37.19 103 ARG A O 1
ATOM 798 N N . VAL A 1 104 ? 31.348 -15.237 -27.704 1.00 41.56 104 VAL A N 1
ATOM 799 C CA . VAL A 1 104 ? 30.735 -13.956 -28.047 1.00 41.56 104 VAL A CA 1
ATOM 800 C C . VAL A 1 104 ? 29.501 -14.269 -28.888 1.00 41.56 104 VAL A C 1
ATOM 802 O O . VAL A 1 104 ? 29.607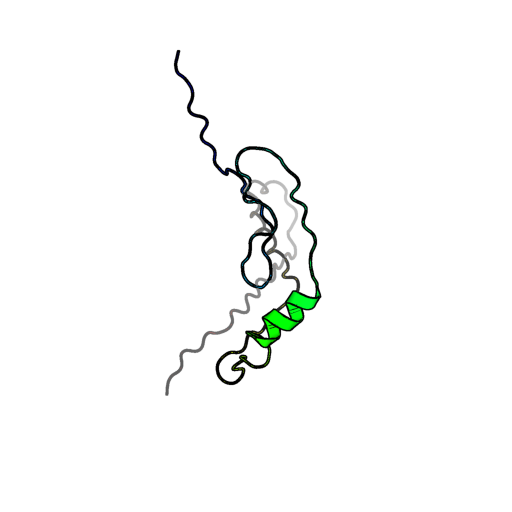 -14.856 -29.967 1.00 41.56 104 VAL A O 1
ATOM 805 N N . LEU A 1 105 ? 28.323 -13.933 -28.362 1.00 41.28 105 LEU A N 1
ATOM 806 C CA . LEU A 1 105 ? 27.095 -13.887 -29.141 1.00 41.28 105 LEU A CA 1
ATOM 807 C C . LEU A 1 105 ? 27.353 -12.948 -30.321 1.00 41.28 105 LEU A C 1
ATOM 809 O O . LEU A 1 105 ? 27.626 -11.762 -30.153 1.00 41.28 105 LEU A O 1
ATOM 813 N N . ARG A 1 106 ? 27.347 -13.526 -31.519 1.00 33.91 106 ARG A N 1
ATOM 814 C CA . ARG A 1 106 ? 27.556 -12.836 -32.787 1.00 33.91 106 ARG A CA 1
ATOM 815 C C . ARG A 1 106 ? 26.385 -11.876 -32.999 1.00 33.91 106 ARG A C 1
ATOM 817 O O . ARG A 1 106 ? 25.296 -12.311 -33.363 1.00 33.91 106 ARG A O 1
ATOM 824 N N . TRP A 1 107 ? 26.607 -10.589 -32.758 1.00 36.81 107 TRP A N 1
ATOM 825 C CA . TRP A 1 107 ? 25.706 -9.526 -33.195 1.00 36.81 107 TRP A CA 1
ATOM 826 C C . TRP A 1 107 ? 25.605 -9.573 -34.729 1.00 36.81 107 TRP A C 1
ATOM 828 O O . TRP A 1 107 ? 26.628 -9.574 -35.418 1.00 36.81 107 TRP A O 1
ATOM 838 N N . ARG A 1 108 ? 24.384 -9.702 -35.266 1.00 39.53 108 ARG A N 1
ATOM 839 C CA . ARG A 1 108 ? 24.106 -9.606 -36.706 1.00 39.53 108 ARG A CA 1
ATOM 840 C C . ARG A 1 108 ? 23.596 -8.192 -37.000 1.00 39.53 108 ARG A C 1
ATOM 842 O O . ARG A 1 108 ? 22.538 -7.854 -36.471 1.00 39.53 108 ARG A O 1
ATOM 849 N N . PRO A 1 109 ? 24.267 -7.390 -37.843 1.00 41.31 109 PRO A N 1
ATOM 850 C CA . PRO A 1 109 ? 23.600 -6.259 -38.459 1.00 41.31 109 PRO A CA 1
ATOM 851 C C . PRO A 1 109 ? 22.596 -6.800 -39.482 1.00 41.31 109 PRO A C 1
ATOM 853 O O . PRO A 1 109 ? 22.927 -7.667 -40.295 1.00 41.31 109 PRO A O 1
ATOM 856 N N . GLY A 1 110 ? 21.354 -6.329 -39.394 1.00 44.97 110 GLY A N 1
ATOM 857 C CA . GLY A 1 110 ? 20.353 -6.551 -40.427 1.00 44.97 110 GLY A CA 1
ATOM 858 C C . GLY A 1 110 ? 20.756 -5.841 -41.716 1.00 44.97 110 GLY A C 1
ATOM 859 O O . GLY A 1 110 ? 21.287 -4.735 -41.680 1.00 44.97 110 GLY A O 1
ATOM 860 N N . THR A 1 111 ? 20.480 -6.482 -42.844 1.00 42.16 111 THR A N 1
ATOM 861 C CA . THR A 1 111 ? 20.309 -5.816 -44.137 1.00 42.16 111 THR A CA 1
ATOM 862 C C . THR A 1 111 ? 19.129 -6.482 -44.837 1.00 42.16 111 THR A C 1
ATOM 864 O O . THR A 1 111 ? 18.866 -7.662 -44.592 1.00 42.16 111 THR A O 1
ATOM 867 N N . ALA A 1 112 ? 18.392 -5.643 -45.562 1.00 38.97 112 ALA A N 1
ATOM 868 C CA . ALA A 1 112 ? 17.171 -5.917 -46.310 1.00 38.97 112 ALA A CA 1
ATOM 869 C C . ALA A 1 112 ? 17.285 -7.087 -47.297 1.00 38.97 112 ALA A C 1
ATOM 871 O O . ALA A 1 112 ? 18.420 -7.381 -47.737 1.00 38.97 112 ALA A O 1
#

Radius of gyration: 30.54 Å; Cα contacts (8 Å, |Δi|>4): 50; chains: 1; bounding box: 76×59×69 Å

Nearest PDB structures (foldseek):
  6i00-assembly1_J  TM=9.225E-01  e=1.215E-04  Arabidopsis thaliana
  8c5i-assembly1_H  TM=5.316E-01  e=1.985E-01  Bacillus pumilus

Secondary structure (DSSP, 8-state):
--------S----EEEE-TTS-EEEEEE-SS---------THHHHHHHHH--TTTTT--TTT-------PPPPPPPPPPPPPPS---S------------------PPPP--

pLDDT: mean 75.26, std 22.43, range [33.91, 96.81]

Foldseek 3Di:
DDDDDDPDPDQQQDFDAALVGHTQWDGDRDDDDDTDGDHDPVSVVVSVVVPPDPPPVDDCVVDDDDDDPDDDDDDPPDPDDPDPPPPPDDDDDDDPPPPPPPPPPDDDDDDD

Sequence (112 aa):
MCGGARVIRSRGGSCIIDPFGEILAGPNFERETTPAAEIDRQAIARSKFDFDVTGHYARPDVFRLAVDERRKSPVPPCPTLPSRQAAKKGRRARNCLCVARNRVLRWRPGTA